Protein AF-A6WBW5-F1 (afdb_monomer_lite)

Radius of gyration: 18.45 Å; chains: 1; bounding box: 40×24×65 Å

Foldseek 3Di:
DDDDDDDDDPDDPPPPLPQDDPVNLLVLLVLLLVLLVVLLCLQVVVVHHSVLSVVLSVLSVCCNVVPDDLVSLLVSLVSQDDDDLVLPPVNPPDPDDDDPSSVVNNVSSVVSNVSSVVSNRCSDDDD

Secondary structure (DSSP, 8-state):
-PPP----TTS-------PPPHHHHHHHHHHHHHHHHHHHHHHHHTTS--HHHHHHHHHHHHHHHH---HHHHHHHGGGSPPPPGGG-TTT--SS----HHHHHHHHHHHHHHHHHHHHHS------

Sequence (127 aa):
MPRWSPPGPDYPAAVTYQRYTARQRTEQLRTLADLSAQLEDLLSSQGHDGGHFGRYRQIVQALLAEGWDADDLQQLGPHLPALPVETNGKALDGPGAWTPWLEEVAATHRRAEDVALHLRAVGGVWP

Structure (mmCIF, N/CA/C/O backbone):
data_AF-A6WBW5-F1
#
_entry.id   AF-A6WBW5-F1
#
loop_
_atom_site.group_PDB
_atom_site.id
_atom_site.type_symbol
_atom_site.label_atom_id
_atom_site.label_alt_id
_atom_site.label_comp_id
_atom_site.label_asym_id
_atom_site.label_entity_id
_atom_site.label_seq_id
_atom_site.pdbx_PDB_ins_code
_atom_site.Cartn_x
_atom_site.Cartn_y
_atom_site.Cartn_z
_atom_site.occupancy
_atom_site.B_iso_or_equiv
_atom_site.auth_seq_id
_atom_site.auth_comp_id
_atom_site.auth_asym_id
_atom_site.auth_atom_id
_atom_site.pdbx_PDB_model_num
ATOM 1 N N . MET A 1 1 ? 7.538 -0.749 46.695 1.00 43.22 1 MET A N 1
ATOM 2 C CA . MET A 1 1 ? 7.283 -0.643 45.242 1.00 43.22 1 MET A CA 1
ATOM 3 C C . MET A 1 1 ? 8.101 0.523 44.706 1.00 43.22 1 MET A C 1
ATOM 5 O O . MET A 1 1 ? 7.918 1.619 45.226 1.00 43.22 1 MET A O 1
ATOM 9 N N . PRO A 1 2 ? 9.053 0.317 43.783 1.00 38.38 2 PRO A N 1
ATOM 10 C CA . PRO A 1 2 ? 9.865 1.416 43.272 1.00 38.38 2 PRO A CA 1
ATOM 11 C C . PRO A 1 2 ? 9.024 2.307 42.347 1.00 38.38 2 PRO A C 1
ATOM 13 O O . PRO A 1 2 ? 8.394 1.820 41.411 1.00 38.38 2 PRO A O 1
ATOM 16 N N . ARG A 1 3 ? 8.987 3.613 42.646 1.00 46.38 3 ARG A N 1
ATOM 17 C CA . ARG A 1 3 ? 8.419 4.646 41.769 1.00 46.38 3 ARG A CA 1
ATOM 18 C C . ARG A 1 3 ? 9.305 4.755 40.531 1.00 46.38 3 ARG A C 1
ATOM 20 O O . ARG A 1 3 ? 10.505 4.973 40.656 1.00 46.38 3 ARG A O 1
ATOM 27 N N . TRP A 1 4 ? 8.705 4.591 39.359 1.00 50.06 4 TRP A N 1
ATOM 28 C CA . TRP A 1 4 ? 9.363 4.844 38.085 1.00 50.06 4 TRP A CA 1
ATOM 29 C C . TRP A 1 4 ? 9.711 6.336 37.966 1.00 50.06 4 TRP A C 1
ATOM 31 O O . TRP A 1 4 ? 8.854 7.186 38.212 1.00 50.06 4 TRP A O 1
ATOM 41 N N . SER A 1 5 ? 10.957 6.632 37.594 1.00 43.53 5 SER A N 1
ATOM 42 C CA . SER A 1 5 ? 11.419 7.969 37.211 1.00 43.53 5 SER A CA 1
ATOM 43 C C . SER A 1 5 ? 11.713 7.963 35.711 1.00 43.53 5 SER A C 1
ATOM 45 O O . SER A 1 5 ? 12.372 7.028 35.247 1.00 43.53 5 SER A O 1
ATOM 47 N N . PRO A 1 6 ? 11.261 8.970 34.945 1.00 41.31 6 PRO A N 1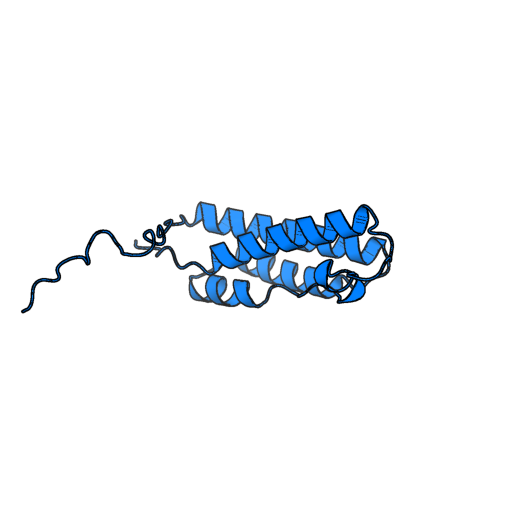
ATOM 48 C CA . PRO A 1 6 ? 11.600 9.058 33.534 1.00 41.31 6 PRO A CA 1
ATOM 49 C C . PRO A 1 6 ? 13.113 9.277 33.349 1.00 41.31 6 PRO A C 1
ATOM 51 O O . PRO A 1 6 ? 13.736 9.966 34.165 1.00 41.31 6 PRO A O 1
ATOM 54 N N . PRO A 1 7 ? 13.716 8.698 32.297 1.00 49.62 7 PRO A N 1
ATOM 55 C CA . PRO A 1 7 ? 15.119 8.918 31.970 1.00 49.62 7 PRO A CA 1
ATOM 56 C C . PRO A 1 7 ? 15.353 10.354 31.468 1.00 49.62 7 PRO A C 1
ATOM 58 O O . PRO A 1 7 ? 14.437 11.015 30.982 1.00 49.62 7 PRO A O 1
ATOM 61 N N . GLY A 1 8 ? 16.584 10.838 31.650 1.00 46.66 8 GLY A N 1
ATOM 62 C CA . GLY A 1 8 ? 17.000 12.223 31.412 1.00 46.66 8 GLY A CA 1
ATOM 63 C C . GLY A 1 8 ? 16.956 12.701 29.947 1.00 46.66 8 GLY A C 1
ATOM 64 O O . GLY A 1 8 ? 16.583 11.947 29.049 1.00 46.66 8 GLY A O 1
ATOM 65 N N . PRO A 1 9 ? 17.352 13.965 29.706 1.00 52.56 9 PRO A N 1
ATOM 66 C CA . PRO A 1 9 ? 17.113 14.706 28.459 1.00 52.56 9 PRO A CA 1
ATOM 67 C C . PRO A 1 9 ? 17.849 14.188 27.207 1.00 52.56 9 PRO A C 1
ATOM 69 O O . PRO A 1 9 ? 17.567 14.677 26.119 1.00 52.56 9 PRO A O 1
ATOM 72 N N . ASP A 1 10 ? 18.725 13.187 27.337 1.00 51.69 10 ASP A N 1
ATOM 73 C CA . ASP A 1 10 ? 19.460 12.562 26.223 1.00 51.69 10 ASP A CA 1
ATOM 74 C C . ASP A 1 10 ? 18.778 11.297 25.665 1.00 51.69 10 ASP A C 1
ATOM 76 O O . ASP A 1 10 ? 19.383 10.523 24.920 1.00 51.69 10 ASP A O 1
ATOM 80 N N . TYR A 1 11 ? 17.514 11.047 26.020 1.00 47.91 11 TYR A N 1
ATOM 81 C CA . TYR A 1 11 ? 16.742 9.985 25.378 1.00 47.91 11 TYR A CA 1
ATOM 82 C C . TYR A 1 11 ? 16.458 10.371 23.916 1.00 47.91 11 TYR A C 1
ATOM 84 O O . TYR A 1 11 ? 15.955 11.475 23.682 1.00 47.91 11 TYR A O 1
ATOM 92 N N . PRO A 1 12 ? 16.746 9.498 22.927 1.00 44.94 12 PRO A N 1
ATOM 93 C CA . PRO A 1 12 ? 16.419 9.775 21.534 1.00 44.94 12 PRO A CA 1
ATOM 94 C C . PRO A 1 12 ? 14.934 10.117 21.456 1.00 44.94 12 PRO A C 1
ATOM 96 O O . PRO A 1 12 ? 14.118 9.414 22.057 1.00 44.94 12 PRO A O 1
ATOM 99 N N . ALA A 1 13 ? 14.640 11.243 20.793 1.00 46.59 13 ALA A N 1
ATOM 100 C CA . ALA A 1 13 ? 13.332 11.882 20.711 1.00 46.59 13 ALA A CA 1
ATOM 101 C C . ALA A 1 13 ? 12.205 10.855 20.817 1.00 46.59 13 ALA A C 1
ATOM 103 O O . ALA A 1 13 ? 12.145 9.924 20.012 1.00 46.59 13 ALA A O 1
ATOM 104 N N . ALA A 1 14 ? 11.366 11.015 21.847 1.00 45.59 14 ALA A N 1
ATOM 105 C CA . ALA A 1 14 ? 10.225 10.158 22.110 1.00 45.59 14 ALA A CA 1
ATOM 106 C C . ALA A 1 14 ? 9.565 9.784 20.783 1.00 45.59 14 ALA A C 1
ATOM 108 O O . ALA A 1 14 ? 9.072 10.669 20.077 1.00 45.59 14 ALA A O 1
ATOM 109 N N . VAL A 1 15 ? 9.587 8.489 20.435 1.00 46.19 15 VAL A N 1
ATOM 110 C CA . VAL A 1 15 ? 8.744 7.961 19.363 1.00 46.19 15 VAL A CA 1
ATOM 111 C C . VAL A 1 15 ? 7.354 8.423 19.739 1.00 46.19 15 VAL A C 1
ATOM 113 O O . VAL A 1 15 ? 6.786 7.984 20.741 1.00 46.19 15 VAL A O 1
ATOM 116 N N . THR A 1 16 ? 6.874 9.440 19.035 1.00 45.91 16 THR A N 1
ATOM 117 C CA . THR A 1 16 ? 5.605 10.053 19.369 1.00 45.91 16 THR A CA 1
ATOM 118 C C . THR A 1 16 ? 4.601 8.989 18.984 1.00 45.91 16 THR A C 1
ATOM 120 O O . THR A 1 16 ? 4.409 8.724 17.800 1.00 45.91 16 THR A O 1
ATOM 123 N N . TYR A 1 17 ? 4.061 8.284 19.979 1.00 50.53 17 TYR A N 1
ATOM 124 C CA . TYR A 1 17 ? 3.023 7.289 19.762 1.00 50.53 17 TYR A CA 1
ATOM 125 C C . TYR A 1 17 ? 1.798 8.042 19.260 1.00 50.53 17 TYR A C 1
ATOM 127 O O . TYR A 1 17 ? 0.960 8.499 20.039 1.00 50.53 17 TYR A O 1
ATOM 135 N N . GLN A 1 18 ? 1.731 8.238 17.948 1.00 64.25 18 GLN A N 1
ATOM 136 C CA . GLN A 1 18 ? 0.570 8.811 17.310 1.00 64.25 18 GLN A CA 1
ATOM 137 C C . GLN A 1 18 ? -0.568 7.818 17.522 1.00 64.25 18 GLN A C 1
ATOM 139 O O . GLN A 1 18 ? -0.539 6.693 17.024 1.00 64.25 18 GLN A O 1
ATOM 144 N N . ARG A 1 19 ? -1.547 8.208 18.341 1.00 71.56 19 ARG A N 1
ATOM 145 C CA . ARG A 1 19 ? -2.771 7.430 18.508 1.00 71.56 19 ARG A CA 1
ATOM 146 C C . ARG A 1 19 ? -3.604 7.607 17.252 1.00 71.56 19 ARG A C 1
ATOM 148 O O . ARG A 1 19 ? -3.967 8.730 16.905 1.00 71.56 19 ARG A O 1
ATOM 155 N N . TYR A 1 20 ? -3.892 6.497 16.591 1.00 80.38 20 TYR A N 1
ATOM 156 C CA . TYR A 1 20 ? -4.749 6.474 15.419 1.00 80.38 20 TYR A CA 1
ATOM 157 C C . TYR A 1 20 ? -6.164 6.087 15.836 1.00 80.38 20 TYR A C 1
ATOM 159 O O . TYR A 1 20 ? -6.381 5.108 16.543 1.00 80.38 20 TYR A O 1
ATOM 167 N N . THR A 1 21 ? -7.136 6.867 15.385 1.00 86.81 21 THR A N 1
ATOM 168 C CA . THR A 1 21 ? -8.558 6.531 15.493 1.00 86.81 21 THR A CA 1
ATOM 169 C 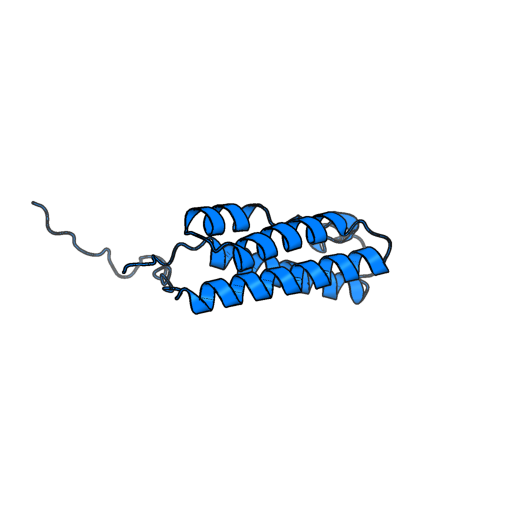C . THR A 1 21 ? -8.929 5.438 14.491 1.00 86.81 21 THR A C 1
ATOM 171 O O . THR A 1 21 ? -8.274 5.290 13.457 1.00 86.81 21 THR A O 1
ATOM 174 N N . ALA A 1 22 ? -10.037 4.730 14.733 1.00 87.12 22 ALA A N 1
ATOM 175 C CA . ALA A 1 22 ? -10.562 3.759 13.771 1.00 87.12 22 ALA A CA 1
ATOM 176 C C . ALA A 1 22 ? -10.809 4.380 12.386 1.00 87.12 22 ALA A C 1
ATOM 178 O O . ALA A 1 22 ? -10.482 3.784 11.366 1.00 87.12 22 ALA A O 1
ATOM 179 N N . ARG A 1 23 ? -11.287 5.631 12.338 1.00 90.62 23 ARG A N 1
ATOM 180 C CA . ARG A 1 23 ? -11.450 6.363 11.075 1.00 90.62 23 ARG A CA 1
ATOM 181 C C . ARG A 1 23 ? -10.124 6.522 10.328 1.00 90.62 23 ARG A C 1
ATOM 183 O O . ARG A 1 23 ? -10.072 6.234 9.140 1.00 90.62 23 ARG A O 1
ATOM 190 N N . GLN A 1 24 ? -9.064 6.938 11.021 1.00 91.00 24 GLN A N 1
ATOM 191 C CA . GLN A 1 24 ? -7.744 7.116 10.407 1.00 91.00 24 GLN A CA 1
ATOM 192 C C . GLN A 1 24 ? -7.159 5.793 9.907 1.00 91.00 24 GLN A C 1
ATOM 194 O O . GLN A 1 24 ? -6.543 5.765 8.849 1.00 91.00 24 GLN A O 1
ATOM 199 N N . ARG A 1 25 ? -7.378 4.686 10.625 1.00 90.38 25 ARG A N 1
ATOM 200 C CA . ARG A 1 25 ? -6.971 3.349 10.164 1.00 90.38 25 ARG A CA 1
ATOM 201 C C . ARG A 1 25 ? -7.718 2.920 8.909 1.00 90.38 25 ARG A C 1
ATOM 203 O O . ARG A 1 25 ? -7.095 2.471 7.955 1.00 90.38 25 ARG A O 1
ATOM 210 N N . THR A 1 26 ? -9.027 3.143 8.867 1.00 93.38 26 THR A N 1
ATOM 211 C CA . THR A 1 26 ? -9.832 2.902 7.666 1.00 93.38 26 THR A CA 1
ATOM 212 C C . THR A 1 26 ? -9.365 3.767 6.489 1.00 93.38 26 THR A C 1
ATOM 214 O O . THR A 1 26 ? -9.286 3.279 5.366 1.00 93.38 26 THR A O 1
ATOM 217 N N . GLU A 1 27 ? -9.012 5.035 6.722 1.00 94.75 27 GLU A N 1
ATOM 218 C CA . GLU A 1 27 ? -8.433 5.920 5.697 1.00 94.75 27 GLU A CA 1
ATOM 219 C C . GLU A 1 27 ? -7.065 5.419 5.206 1.00 94.75 27 GLU A C 1
ATOM 221 O O . GLU A 1 27 ? -6.812 5.418 4.001 1.00 94.75 27 GLU A O 1
ATOM 226 N N . GLN A 1 28 ? -6.207 4.932 6.105 1.00 93.44 28 GLN A N 1
ATOM 227 C CA . GLN A 1 28 ? -4.922 4.321 5.753 1.00 93.44 28 GLN A CA 1
ATOM 228 C C . GLN A 1 28 ? -5.104 3.049 4.917 1.00 93.44 28 GLN A C 1
ATOM 230 O O . GLN A 1 28 ? -4.456 2.913 3.884 1.00 93.44 28 GLN A O 1
ATOM 235 N N . LEU A 1 29 ? -6.021 2.154 5.299 1.00 94.62 29 LEU A N 1
ATOM 236 C CA . LEU A 1 29 ? -6.338 0.953 4.520 1.00 94.62 29 LEU A CA 1
ATOM 237 C C . LEU A 1 29 ? -6.861 1.306 3.121 1.00 94.62 29 LEU A C 1
ATOM 239 O O . LEU A 1 29 ? -6.402 0.739 2.136 1.00 94.62 29 LEU A O 1
ATOM 243 N N . ARG A 1 30 ? -7.768 2.285 3.002 1.00 97.00 30 ARG A N 1
ATOM 244 C CA . ARG A 1 30 ? -8.237 2.768 1.689 1.00 97.00 30 ARG A CA 1
ATOM 245 C C . ARG A 1 30 ? -7.090 3.306 0.843 1.00 97.00 30 ARG A C 1
ATOM 247 O O . ARG A 1 30 ? -6.933 2.890 -0.297 1.00 97.00 30 ARG A O 1
ATOM 254 N N . THR A 1 31 ? -6.252 4.154 1.437 1.00 96.50 31 THR A N 1
ATOM 255 C CA . THR A 1 31 ? -5.066 4.707 0.770 1.00 96.50 31 THR A CA 1
ATOM 256 C C . THR A 1 31 ? -4.155 3.591 0.262 1.00 96.50 31 THR A C 1
ATOM 258 O O . THR A 1 31 ? -3.660 3.649 -0.858 1.00 96.50 31 THR A O 1
ATOM 261 N N . LEU A 1 32 ? -3.960 2.542 1.058 1.00 95.06 32 LEU A N 1
ATOM 262 C CA . LEU A 1 32 ? -3.124 1.409 0.688 1.00 95.06 32 LEU A CA 1
ATOM 263 C C . LEU A 1 32 ? -3.735 0.562 -0.439 1.00 95.06 32 LEU A C 1
ATOM 265 O O . LEU A 1 32 ? -3.004 0.124 -1.328 1.00 95.06 32 LEU A O 1
ATOM 269 N N . ALA A 1 33 ? -5.058 0.370 -0.448 1.00 96.88 33 ALA A N 1
ATOM 270 C CA . ALA A 1 33 ? -5.763 -0.278 -1.555 1.00 96.88 33 ALA A CA 1
ATOM 271 C C . ALA A 1 33 ? -5.618 0.521 -2.862 1.00 96.88 33 ALA A C 1
ATOM 273 O O . ALA A 1 33 ? -5.328 -0.071 -3.903 1.00 96.88 33 ALA A O 1
ATOM 274 N N . ASP A 1 34 ? -5.758 1.847 -2.798 1.00 97.94 34 ASP A N 1
ATOM 275 C CA . ASP A 1 34 ? -5.635 2.738 -3.957 1.00 97.94 34 ASP A CA 1
ATOM 276 C C . ASP A 1 34 ? -4.203 2.762 -4.509 1.00 97.94 34 ASP A C 1
ATOM 278 O O . ASP A 1 34 ? -4.001 2.656 -5.717 1.00 97.94 34 ASP A O 1
ATOM 282 N N . LEU A 1 35 ? -3.195 2.852 -3.635 1.00 97.06 35 LEU A N 1
ATOM 283 C CA . LEU A 1 35 ? -1.785 2.795 -4.033 1.00 97.06 35 LEU A CA 1
ATOM 284 C C . LEU A 1 35 ? -1.416 1.432 -4.632 1.00 97.06 35 LEU A C 1
ATOM 286 O O . LEU A 1 35 ? -0.660 1.368 -5.596 1.00 97.06 35 LEU A O 1
ATOM 290 N N . SER A 1 36 ? -1.971 0.343 -4.096 1.00 97.12 36 SER A N 1
ATOM 291 C CA . SER A 1 36 ? -1.751 -1.001 -4.641 1.00 97.12 36 SER A CA 1
ATOM 292 C C . SER A 1 36 ? -2.389 -1.165 -6.022 1.00 97.12 36 SER A C 1
ATOM 294 O O . SER A 1 36 ? -1.772 -1.759 -6.899 1.00 97.12 36 SER A O 1
ATOM 296 N N . ALA A 1 37 ? -3.577 -0.591 -6.247 1.00 97.31 37 ALA A N 1
ATOM 297 C CA . ALA A 1 37 ? -4.187 -0.539 -7.577 1.00 97.31 37 ALA A CA 1
ATOM 298 C C . ALA A 1 37 ? -3.314 0.250 -8.566 1.00 97.31 37 ALA A C 1
ATOM 300 O O . ALA A 1 37 ? -3.041 -0.227 -9.660 1.00 97.31 37 ALA A O 1
ATOM 301 N N . GLN A 1 38 ? -2.815 1.421 -8.155 1.00 97.25 38 GLN A N 1
ATOM 302 C CA . GLN A 1 38 ? -1.924 2.231 -8.991 1.00 97.25 38 GLN A CA 1
ATOM 303 C C . GLN A 1 38 ? -0.640 1.479 -9.356 1.00 97.25 38 GLN A C 1
ATOM 305 O O .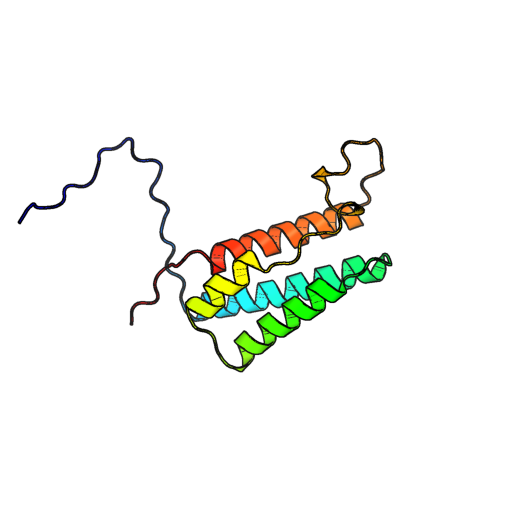 GLN A 1 38 ? -0.211 1.533 -10.502 1.00 97.25 38 GLN A O 1
ATOM 310 N N . LEU A 1 39 ? -0.035 0.747 -8.415 1.00 95.56 39 LEU A N 1
ATOM 311 C CA . LEU A 1 39 ? 1.158 -0.062 -8.688 1.00 95.56 39 LEU A CA 1
ATOM 312 C C . LEU A 1 39 ? 0.872 -1.228 -9.636 1.00 95.56 39 LEU A C 1
ATOM 314 O O . LEU A 1 39 ? 1.672 -1.485 -10.533 1.00 95.56 39 LEU A O 1
ATOM 318 N N . GLU A 1 40 ? -0.258 -1.914 -9.457 1.00 96.56 40 GLU A N 1
ATOM 319 C CA . GLU A 1 40 ? -0.712 -2.964 -10.371 1.00 96.56 40 GLU A CA 1
ATOM 320 C C . GLU A 1 40 ? -0.870 -2.421 -11.798 1.00 96.56 40 GLU A C 1
ATOM 322 O O . GLU A 1 40 ? -0.317 -3.004 -12.734 1.00 96.56 40 GLU A O 1
ATOM 327 N N . ASP A 1 41 ? -1.550 -1.284 -11.957 1.00 96.56 41 ASP A N 1
ATOM 328 C CA . ASP A 1 41 ? -1.793 -0.648 -13.253 1.00 96.56 41 ASP A CA 1
ATOM 329 C C . ASP A 1 41 ? -0.494 -0.144 -13.897 1.00 96.56 41 ASP A C 1
ATOM 331 O O . ASP A 1 41 ? -0.236 -0.421 -15.073 1.00 96.56 41 ASP A O 1
ATOM 335 N N . LEU A 1 42 ? 0.358 0.552 -13.134 1.00 94.44 42 LEU A N 1
ATOM 336 C CA . LEU A 1 42 ? 1.643 1.062 -13.617 1.00 94.44 42 LEU A CA 1
ATOM 337 C C . LEU A 1 42 ? 2.527 -0.081 -14.121 1.00 94.44 42 LEU A C 1
ATOM 339 O O . LEU A 1 42 ? 3.004 -0.016 -15.253 1.00 94.44 42 LEU A O 1
ATO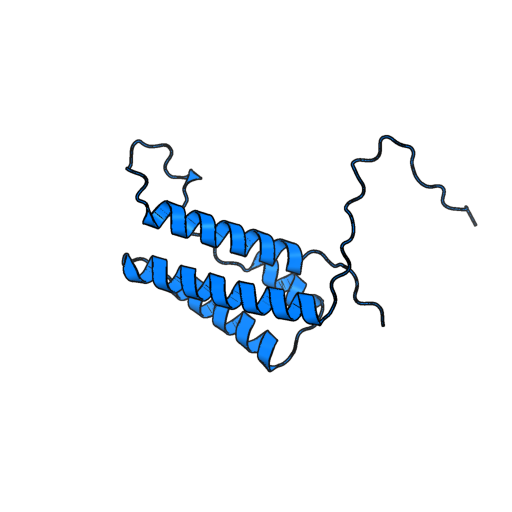M 343 N N . LEU A 1 43 ? 2.693 -1.150 -13.336 1.00 93.00 43 LEU A N 1
ATOM 344 C CA . LEU A 1 43 ? 3.509 -2.303 -13.724 1.00 93.00 43 LEU A CA 1
ATOM 345 C C . LEU A 1 43 ? 2.918 -3.035 -14.934 1.00 93.00 43 LEU A C 1
ATOM 347 O O . LEU A 1 43 ? 3.636 -3.304 -15.900 1.00 93.00 43 LEU A O 1
ATOM 351 N N . SER A 1 44 ? 1.606 -3.285 -14.925 1.00 94.12 44 SER A N 1
ATOM 352 C CA . SER A 1 44 ? 0.926 -3.997 -16.013 1.00 94.12 44 SER A CA 1
ATOM 353 C C . SER A 1 44 ? 0.979 -3.217 -17.329 1.00 94.12 44 SER A C 1
ATOM 355 O O . SER A 1 44 ? 1.188 -3.811 -18.386 1.00 94.12 44 SER A O 1
ATOM 357 N N . SER A 1 45 ? 0.865 -1.883 -17.283 1.00 94.31 45 SER A N 1
ATOM 358 C CA . SER A 1 45 ? 0.958 -1.019 -18.472 1.00 94.31 45 SER A CA 1
ATOM 359 C C . SER A 1 45 ? 2.326 -1.077 -19.160 1.00 94.31 45 SER A C 1
ATOM 361 O O . SER A 1 45 ? 2.426 -0.828 -20.361 1.00 94.31 45 SER A O 1
ATOM 363 N N . GLN A 1 46 ? 3.368 -1.431 -18.406 1.00 92.38 46 GLN A N 1
ATOM 364 C CA . GLN A 1 46 ? 4.742 -1.573 -18.883 1.00 92.38 46 GLN A CA 1
ATOM 365 C C . GLN A 1 46 ? 5.108 -3.036 -19.197 1.00 92.38 46 GLN A C 1
ATOM 367 O O . GLN A 1 46 ? 6.244 -3.319 -19.566 1.00 92.38 46 GLN A O 1
ATOM 372 N N . GLY A 1 47 ? 4.159 -3.974 -19.073 1.00 91.12 47 GLY A N 1
ATOM 373 C CA . GLY A 1 47 ? 4.376 -5.398 -19.343 1.00 91.12 47 GLY A CA 1
ATOM 374 C C . GLY A 1 47 ? 5.045 -6.175 -18.204 1.00 91.12 47 GLY A C 1
ATOM 375 O O . GLY A 1 47 ? 5.520 -7.286 -18.436 1.00 91.12 47 GLY A O 1
ATOM 376 N N . HIS A 1 48 ? 5.080 -5.619 -16.990 1.00 89.38 48 HIS A N 1
ATOM 377 C CA . HIS A 1 48 ? 5.561 -6.304 -15.788 1.00 89.38 48 HIS A CA 1
ATOM 378 C C . HIS A 1 48 ? 4.402 -6.958 -15.023 1.00 89.38 48 HIS A C 1
ATOM 380 O O . HIS A 1 48 ? 3.248 -6.543 -15.130 1.00 89.38 48 HIS A O 1
ATOM 386 N N . ASP A 1 49 ? 4.709 -7.975 -14.215 1.00 89.88 49 ASP A N 1
ATOM 387 C CA . ASP A 1 49 ? 3.711 -8.630 -13.365 1.00 89.88 49 ASP A CA 1
ATOM 388 C C . ASP A 1 49 ? 3.344 -7.749 -12.155 1.00 89.88 49 ASP A C 1
ATOM 390 O O . ASP A 1 49 ? 4.064 -7.687 -11.157 1.00 89.88 49 ASP A O 1
ATOM 394 N N . GLY A 1 50 ? 2.199 -7.068 -12.247 1.00 90.31 50 GLY A N 1
ATOM 395 C CA . GLY A 1 50 ? 1.586 -6.309 -11.153 1.00 90.31 50 GLY A CA 1
ATOM 396 C C . GLY A 1 50 ? 0.660 -7.133 -10.245 1.00 90.31 50 GLY A C 1
ATOM 397 O O . GLY A 1 50 ? 0.168 -6.614 -9.240 1.00 90.31 50 GLY A O 1
ATOM 398 N N . GLY A 1 51 ? 0.422 -8.418 -10.537 1.00 92.19 51 GLY A N 1
ATOM 399 C CA . GLY A 1 51 ? -0.628 -9.225 -9.899 1.00 92.19 51 GLY A CA 1
ATOM 400 C C . GLY A 1 51 ? -0.403 -9.505 -8.408 1.00 92.19 51 GLY A C 1
ATOM 401 O O . GLY A 1 51 ? -1.324 -9.890 -7.681 1.00 92.19 51 GLY A O 1
ATOM 402 N N . HIS A 1 52 ? 0.817 -9.301 -7.910 1.00 93.06 52 HIS A N 1
ATOM 403 C CA . HIS A 1 52 ? 1.101 -9.306 -6.475 1.00 93.06 52 HIS A CA 1
ATOM 404 C C . HIS A 1 52 ? 0.444 -8.120 -5.751 1.00 93.06 52 HIS A C 1
ATOM 406 O O . HIS A 1 52 ? -0.118 -8.310 -4.671 1.00 93.06 52 HIS A O 1
ATOM 412 N N . PHE A 1 53 ? 0.445 -6.929 -6.358 1.00 94.62 53 PHE A N 1
ATOM 413 C CA . PHE A 1 53 ? -0.241 -5.754 -5.816 1.00 94.62 53 PHE A CA 1
ATOM 414 C C . PHE A 1 53 ? -1.762 -5.881 -5.935 1.00 94.62 53 PHE A C 1
ATOM 416 O O . PHE A 1 53 ? -2.467 -5.528 -4.990 1.00 94.62 53 PHE A O 1
ATOM 423 N N . GLY A 1 54 ? -2.266 -6.499 -7.010 1.00 94.69 54 GLY A N 1
ATOM 424 C CA . GLY A 1 54 ? -3.689 -6.833 -7.145 1.00 94.69 54 GLY A CA 1
ATOM 425 C C . GLY A 1 54 ? -4.195 -7.764 -6.040 1.00 94.69 54 GLY A C 1
ATOM 426 O O . GLY A 1 54 ? -5.214 -7.497 -5.400 1.00 94.69 54 GLY A O 1
ATOM 427 N N . ARG A 1 55 ? -3.441 -8.827 -5.723 1.00 95.25 55 ARG A N 1
ATOM 428 C CA . ARG A 1 55 ? -3.751 -9.714 -4.584 1.00 95.25 55 ARG A CA 1
ATOM 429 C C . ARG A 1 55 ? -3.679 -8.991 -3.241 1.00 95.25 55 ARG A C 1
ATOM 431 O O . ARG A 1 55 ? -4.555 -9.177 -2.402 1.00 95.25 55 ARG A O 1
ATOM 438 N N . TYR A 1 56 ? -2.664 -8.154 -3.033 1.00 94.75 56 TYR A N 1
ATOM 439 C CA . TYR A 1 56 ? -2.538 -7.381 -1.797 1.00 94.75 56 TYR A CA 1
ATOM 440 C C . TYR A 1 56 ? -3.714 -6.411 -1.614 1.00 94.75 56 TYR A C 1
ATOM 442 O O . TYR A 1 56 ? -4.326 -6.375 -0.548 1.00 94.75 56 TYR A O 1
ATOM 450 N N . ARG A 1 57 ? -4.125 -5.715 -2.680 1.00 96.06 57 ARG A N 1
ATOM 451 C CA . ARG A 1 57 ? -5.341 -4.893 -2.702 1.00 96.06 57 ARG A CA 1
ATOM 452 C C . ARG A 1 57 ? -6.581 -5.692 -2.300 1.00 96.06 57 ARG A C 1
ATOM 454 O O . ARG A 1 57 ? -7.376 -5.185 -1.515 1.00 96.06 57 ARG A O 1
ATOM 461 N N . GLN A 1 58 ? -6.760 -6.913 -2.808 1.00 96.50 58 GLN A N 1
ATOM 462 C CA . GLN A 1 58 ? -7.909 -7.757 -2.448 1.00 96.50 58 GLN A CA 1
ATOM 463 C C . GLN A 1 58 ? -7.948 -8.063 -0.944 1.00 96.50 58 GLN A C 1
ATOM 465 O O . GLN A 1 58 ? -9.012 -7.963 -0.339 1.00 96.50 58 GLN A O 1
ATOM 470 N N . ILE A 1 59 ? -6.798 -8.356 -0.327 1.00 94.88 59 ILE A N 1
ATOM 471 C CA . ILE A 1 59 ? -6.692 -8.567 1.128 1.00 94.88 59 ILE A CA 1
ATOM 472 C C . ILE A 1 59 ? -7.106 -7.298 1.885 1.00 94.88 59 ILE A C 1
ATOM 474 O O . ILE A 1 59 ? -7.936 -7.352 2.789 1.00 94.88 59 ILE A O 1
ATOM 478 N N . VAL A 1 60 ? -6.584 -6.137 1.480 1.00 95.31 60 VAL A N 1
ATOM 479 C CA . VAL A 1 60 ? -6.932 -4.847 2.098 1.00 95.31 60 VAL A CA 1
ATOM 480 C C . VAL A 1 60 ? -8.427 -4.539 1.961 1.00 95.31 60 VAL A C 1
ATOM 482 O O . VAL A 1 60 ? -9.056 -4.046 2.896 1.00 95.31 60 VAL A O 1
ATOM 485 N N . GLN A 1 61 ? -9.018 -4.835 0.803 1.00 96.62 61 GLN A N 1
ATOM 486 C CA . GLN A 1 61 ? -10.446 -4.637 0.562 1.00 96.62 61 GLN A CA 1
ATOM 487 C C . GLN A 1 61 ? -11.319 -5.586 1.390 1.00 96.62 61 GLN A C 1
ATOM 489 O O . GLN A 1 61 ? -12.369 -5.154 1.863 1.00 96.62 61 GLN A O 1
ATOM 494 N N . ALA A 1 62 ? -10.883 -6.830 1.609 1.00 95.44 62 ALA A N 1
ATOM 495 C CA . ALA A 1 62 ? -11.572 -7.763 2.497 1.00 95.44 62 ALA A CA 1
ATOM 496 C C . ALA A 1 62 ? -11.611 -7.225 3.937 1.00 95.44 62 ALA A C 1
ATOM 498 O O . ALA A 1 62 ? -12.688 -7.116 4.512 1.00 95.44 62 ALA A O 1
ATOM 499 N N . LEU A 1 63 ? -10.481 -6.738 4.463 1.00 93.81 63 LEU A N 1
ATOM 500 C CA . LEU A 1 63 ? -10.418 -6.103 5.790 1.00 93.81 63 LEU A CA 1
ATOM 501 C C . LEU A 1 63 ? -11.289 -4.842 5.898 1.00 93.81 63 LEU A C 1
ATOM 503 O O . LEU A 1 63 ? -11.869 -4.545 6.940 1.00 93.81 63 LEU A O 1
ATOM 507 N N . LEU A 1 64 ? -11.415 -4.070 4.817 1.00 94.62 64 LEU A N 1
ATOM 508 C CA . LEU A 1 64 ? -12.325 -2.922 4.787 1.00 94.62 64 LEU A CA 1
ATOM 509 C C . LEU A 1 64 ? -13.805 -3.333 4.815 1.00 94.62 64 LEU A C 1
ATOM 511 O O . LEU A 1 64 ? -14.624 -2.566 5.321 1.00 94.62 64 LEU A O 1
ATOM 515 N N . ALA A 1 65 ? -14.150 -4.492 4.249 1.00 95.19 65 ALA A N 1
ATOM 516 C CA . ALA A 1 65 ? -15.522 -4.985 4.158 1.00 95.19 65 ALA A CA 1
ATOM 517 C C . ALA A 1 65 ? -15.962 -5.754 5.413 1.00 95.19 65 ALA A C 1
ATOM 519 O O . ALA A 1 65 ? -17.087 -5.578 5.878 1.00 95.19 65 ALA A O 1
ATOM 520 N N . GLU A 1 66 ? -15.079 -6.590 5.953 1.00 94.94 66 GLU A N 1
ATOM 521 C CA . GLU A 1 66 ? -15.344 -7.480 7.088 1.00 94.94 66 GLU A CA 1
ATOM 522 C C . GLU A 1 66 ? -15.050 -6.808 8.438 1.00 94.94 66 GLU A C 1
ATOM 524 O O . GLU A 1 66 ? -15.553 -7.238 9.477 1.00 94.94 66 GLU A O 1
ATOM 529 N N . GLY A 1 67 ? -14.301 -5.704 8.414 1.00 91.75 67 GLY A N 1
ATOM 530 C CA . GLY A 1 67 ? -13.704 -5.111 9.600 1.00 91.75 67 GLY A CA 1
ATOM 531 C C . GLY A 1 67 ? -12.285 -5.631 9.816 1.00 91.75 67 GLY A C 1
ATOM 532 O O . GLY A 1 67 ? -11.825 -6.554 9.149 1.00 91.75 67 GLY A O 1
ATOM 533 N N . TRP A 1 68 ? -11.576 -4.985 10.733 1.00 92.81 68 TRP A N 1
ATOM 534 C CA . TRP A 1 68 ? -10.181 -5.278 11.037 1.00 92.81 68 TRP A CA 1
ATOM 535 C C . TRP A 1 68 ? -9.937 -5.109 12.532 1.00 92.81 68 TRP A C 1
ATOM 537 O O . TRP A 1 68 ? -10.570 -4.269 13.186 1.00 92.81 68 TRP A O 1
ATOM 547 N N . ASP A 1 69 ? -8.992 -5.873 13.060 1.00 89.81 69 ASP A N 1
ATOM 548 C CA . ASP A 1 69 ? -8.461 -5.706 14.406 1.00 89.81 69 ASP A CA 1
ATOM 549 C C . ASP A 1 69 ? -6.982 -5.273 14.400 1.00 89.81 69 ASP A C 1
ATOM 551 O O . ASP A 1 69 ? -6.402 -4.925 13.370 1.00 89.81 69 ASP A O 1
ATOM 555 N N . ALA A 1 70 ? -6.372 -5.186 15.583 1.00 84.25 70 ALA A N 1
ATOM 556 C CA . ALA A 1 70 ? -4.981 -4.757 15.703 1.00 84.25 70 ALA A CA 1
ATOM 557 C C . ALA A 1 70 ? -3.987 -5.777 15.118 1.00 84.25 70 ALA A C 1
ATOM 559 O O . ALA A 1 70 ? -2.953 -5.364 14.583 1.00 84.25 70 ALA A O 1
ATOM 560 N N . ASP A 1 71 ? -4.299 -7.071 15.203 1.00 87.44 71 ASP A N 1
ATOM 561 C CA . ASP A 1 71 ? -3.443 -8.142 14.702 1.00 87.44 71 ASP A CA 1
ATOM 562 C C . ASP A 1 71 ? -3.479 -8.165 13.169 1.00 87.44 71 ASP A C 1
ATOM 564 O O . ASP A 1 71 ? -2.419 -8.267 12.545 1.00 87.44 71 ASP A O 1
ATOM 568 N N . ASP A 1 72 ? -4.648 -7.946 12.558 1.00 90.38 72 ASP A N 1
ATOM 569 C CA . ASP A 1 72 ? -4.802 -7.785 11.107 1.00 90.38 72 ASP A CA 1
ATOM 570 C C . ASP A 1 72 ? -3.905 -6.660 10.571 1.00 90.38 72 ASP A C 1
ATOM 572 O O . ASP A 1 72 ? -3.140 -6.845 9.620 1.00 90.38 72 ASP A O 1
ATOM 576 N N . LEU A 1 73 ? -3.945 -5.482 11.209 1.00 87.94 73 LEU A N 1
ATOM 577 C CA . LEU A 1 73 ? -3.134 -4.332 10.796 1.00 87.94 73 LEU A CA 1
ATOM 578 C C . LEU A 1 73 ? -1.632 -4.580 10.981 1.00 87.94 73 LEU A C 1
ATOM 580 O O . LEU A 1 73 ? -0.818 -4.129 10.168 1.00 87.94 73 LEU A O 1
ATOM 584 N N . GLN A 1 74 ? -1.254 -5.300 12.039 1.00 85.75 74 GLN A N 1
ATOM 585 C CA . GLN A 1 74 ? 0.136 -5.656 12.304 1.00 85.75 74 GLN A CA 1
ATOM 586 C C . GLN A 1 74 ? 0.669 -6.666 11.280 1.00 85.75 74 GLN A C 1
ATOM 588 O O . GLN A 1 74 ? 1.834 -6.563 10.882 1.00 85.75 74 GLN A O 1
ATOM 593 N N . GLN A 1 75 ? -0.167 -7.612 10.843 1.00 86.44 75 GLN A N 1
ATOM 594 C CA . GLN A 1 75 ? 0.175 -8.581 9.804 1.00 86.44 75 GLN A CA 1
ATOM 595 C C . GLN A 1 75 ? 0.188 -7.952 8.413 1.00 86.44 75 GLN A C 1
ATOM 597 O O . GLN A 1 75 ? 0.989 -8.346 7.579 1.00 86.44 75 GLN A O 1
ATOM 602 N N . LEU A 1 76 ? -0.621 -6.931 8.145 1.00 84.56 76 LEU A N 1
ATOM 603 C CA . LEU A 1 76 ? -0.676 -6.330 6.816 1.00 84.56 76 LEU A CA 1
ATOM 604 C C . LEU A 1 76 ? 0.636 -5.634 6.407 1.00 84.56 76 LEU A C 1
ATOM 606 O O . LEU A 1 76 ? 1.067 -5.729 5.255 1.00 84.56 76 LEU A O 1
ATOM 610 N N . GLY A 1 77 ? 1.274 -4.932 7.350 1.00 74.00 77 GLY A N 1
ATOM 611 C CA . GLY A 1 77 ? 2.437 -4.079 7.083 1.00 74.00 77 GLY A CA 1
ATOM 612 C C . GLY A 1 77 ? 3.637 -4.811 6.452 1.00 74.00 77 GLY A C 1
ATOM 613 O O . GLY A 1 77 ? 4.122 -4.380 5.409 1.00 74.00 77 GLY A O 1
ATOM 614 N N . PRO A 1 78 ? 4.116 -5.931 7.028 1.00 77.94 78 PRO A N 1
ATOM 615 C CA . PRO A 1 78 ? 5.221 -6.717 6.468 1.00 77.94 78 PRO A CA 1
ATOM 616 C C . PRO A 1 78 ? 4.919 -7.405 5.128 1.00 77.94 78 PRO A C 1
ATOM 618 O O . PRO A 1 78 ? 5.847 -7.869 4.472 1.00 77.94 78 PRO A O 1
ATOM 621 N N . HIS A 1 79 ? 3.644 -7.514 4.745 1.00 84.25 79 HIS A N 1
ATOM 622 C CA . HIS A 1 79 ? 3.205 -8.260 3.564 1.00 84.25 79 HIS A CA 1
ATOM 623 C C . HIS A 1 79 ? 3.074 -7.399 2.301 1.00 84.25 79 HIS A C 1
ATOM 625 O O . HIS A 1 79 ? 2.647 -7.917 1.267 1.00 84.25 79 HIS A O 1
ATOM 631 N N . LEU A 1 80 ? 3.438 -6.112 2.358 1.00 87.62 80 LEU A N 1
ATOM 632 C CA . LEU A 1 80 ? 3.491 -5.280 1.159 1.00 87.62 80 LEU A CA 1
ATOM 633 C C . LEU A 1 80 ? 4.464 -5.911 0.140 1.00 87.62 80 LEU A C 1
ATOM 635 O O . LEU A 1 80 ? 5.619 -6.172 0.493 1.00 87.62 80 LEU A O 1
ATOM 639 N N . PRO A 1 81 ? 4.038 -6.161 -1.113 1.00 89.69 81 PRO A N 1
ATOM 640 C CA . PRO A 1 81 ? 4.915 -6.743 -2.118 1.00 89.69 81 PRO A CA 1
ATOM 641 C C . PRO A 1 81 ? 6.143 -5.864 -2.384 1.00 89.69 81 PRO A C 1
ATOM 643 O O . PRO A 1 81 ? 6.042 -4.641 -2.511 1.00 89.69 81 PRO A O 1
ATOM 646 N N . ALA A 1 82 ? 7.311 -6.497 -2.491 1.00 88.50 82 ALA A N 1
ATOM 647 C CA . ALA A 1 82 ? 8.512 -5.825 -2.971 1.00 88.50 82 ALA A CA 1
ATOM 648 C C . ALA A 1 82 ? 8.368 -5.495 -4.463 1.00 88.50 82 ALA A C 1
ATOM 650 O O . ALA A 1 82 ? 7.748 -6.249 -5.216 1.00 88.50 82 ALA A O 1
ATOM 651 N N . LEU A 1 83 ? 8.973 -4.388 -4.892 1.00 85.25 83 LEU A N 1
ATOM 652 C CA . LEU A 1 83 ? 9.090 -4.088 -6.314 1.00 85.25 83 LEU A CA 1
ATOM 653 C C . LEU A 1 83 ? 9.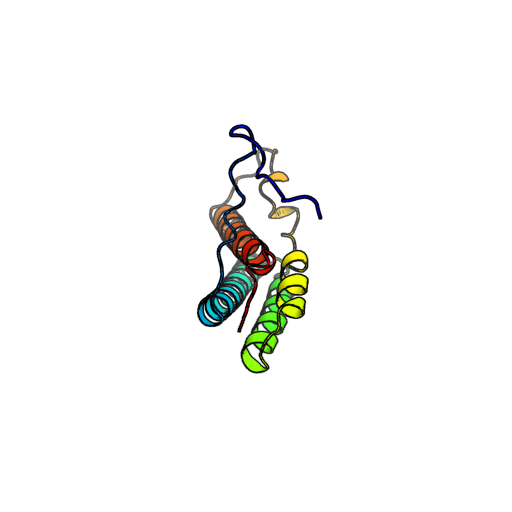964 -5.134 -7.025 1.00 85.25 83 LEU A C 1
ATOM 655 O O . LEU A 1 83 ? 10.961 -5.585 -6.444 1.00 85.25 83 LEU A O 1
ATOM 659 N N . PRO A 1 84 ? 9.650 -5.477 -8.288 1.00 79.00 84 PRO A N 1
ATOM 660 C CA . PRO A 1 84 ? 10.570 -6.204 -9.154 1.00 79.00 84 PRO A CA 1
ATOM 661 C C . PRO A 1 84 ? 11.954 -5.544 -9.169 1.00 79.00 84 PRO A C 1
ATOM 663 O O . PRO A 1 84 ? 12.057 -4.313 -9.156 1.00 79.00 84 PRO A O 1
ATOM 666 N N . VAL A 1 85 ? 13.021 -6.348 -9.197 1.00 75.56 85 VAL A N 1
ATOM 667 C CA . VAL A 1 85 ? 14.410 -5.859 -9.083 1.00 75.56 85 VAL A CA 1
ATOM 668 C C . VAL A 1 85 ? 14.724 -4.839 -10.175 1.00 75.56 85 VAL A C 1
ATOM 670 O O . VAL A 1 85 ? 15.353 -3.823 -9.904 1.00 75.56 85 VAL A O 1
ATOM 673 N N . GLU A 1 86 ? 14.215 -5.065 -11.381 1.00 68.44 86 GLU A N 1
ATOM 674 C CA . GLU A 1 86 ? 14.358 -4.187 -12.540 1.00 68.44 86 GLU A CA 1
ATOM 675 C C . GLU A 1 86 ? 13.646 -2.831 -12.397 1.00 68.44 86 GLU A C 1
ATOM 677 O O . GLU A 1 86 ? 13.986 -1.884 -13.101 1.00 68.44 86 GLU A O 1
ATOM 682 N N . THR A 1 87 ? 12.695 -2.718 -11.466 1.00 69.88 87 THR A N 1
ATOM 683 C CA . THR A 1 87 ? 11.987 -1.466 -11.140 1.00 69.88 87 THR A CA 1
ATOM 684 C C . THR A 1 87 ? 12.475 -0.822 -9.841 1.00 69.88 87 THR A C 1
ATOM 686 O O . THR A 1 87 ? 12.045 0.272 -9.474 1.00 69.88 87 THR A O 1
ATOM 689 N N . ASN A 1 88 ? 13.388 -1.486 -9.127 1.00 66.31 88 ASN A N 1
ATOM 690 C CA . ASN A 1 88 ? 13.945 -0.980 -7.888 1.00 66.31 88 ASN A CA 1
ATOM 691 C C . ASN A 1 88 ? 15.053 0.030 -8.205 1.00 66.31 88 ASN A C 1
ATOM 693 O O . ASN A 1 88 ? 16.143 -0.345 -8.630 1.00 66.31 88 ASN A O 1
ATOM 697 N N . GLY A 1 89 ? 14.799 1.313 -7.940 1.00 59.03 89 GLY A N 1
ATOM 698 C CA . GLY A 1 89 ? 15.757 2.397 -8.192 1.00 59.03 89 GLY A CA 1
ATOM 699 C C . GLY A 1 89 ? 17.131 2.214 -7.531 1.00 59.03 89 GLY A C 1
ATOM 700 O O . GLY A 1 89 ? 18.103 2.789 -8.001 1.00 59.03 89 GLY A O 1
ATOM 701 N N . LYS A 1 90 ? 17.250 1.381 -6.483 1.00 57.34 90 LYS A N 1
ATOM 702 C CA . LYS A 1 90 ? 18.545 1.029 -5.864 1.00 57.34 90 LYS A CA 1
ATOM 703 C C . LYS A 1 90 ? 19.345 -0.025 -6.639 1.00 57.34 90 LYS A C 1
ATOM 705 O O . LYS A 1 90 ? 20.536 -0.165 -6.404 1.00 57.34 90 LYS A O 1
ATOM 710 N N . ALA A 1 91 ? 18.704 -0.804 -7.508 1.00 52.62 91 ALA A N 1
ATOM 711 C CA . ALA A 1 91 ? 19.364 -1.805 -8.350 1.00 52.62 91 ALA A CA 1
ATOM 712 C C . ALA A 1 91 ? 19.876 -1.212 -9.678 1.00 52.62 91 ALA A C 1
ATOM 714 O O . ALA A 1 91 ? 20.593 -1.883 -10.418 1.00 52.62 91 ALA A O 1
ATOM 715 N N . LEU A 1 92 ? 19.528 0.047 -9.967 1.00 53.84 92 LEU A N 1
ATOM 716 C CA . LEU A 1 92 ? 19.838 0.759 -11.206 1.00 53.84 92 LEU A CA 1
ATOM 717 C C . LEU A 1 92 ? 21.043 1.711 -11.069 1.00 53.84 92 LEU A C 1
ATOM 719 O O . LEU A 1 92 ? 21.117 2.704 -11.778 1.00 53.84 92 LEU A O 1
ATOM 723 N N . ASP A 1 93 ? 22.039 1.389 -10.233 1.00 53.62 93 ASP A N 1
ATOM 724 C CA . ASP A 1 93 ? 23.322 2.128 -10.158 1.00 53.62 93 ASP A CA 1
ATOM 725 C C . ASP A 1 93 ? 24.179 2.021 -11.451 1.00 53.62 93 ASP A C 1
ATOM 727 O O . ASP A 1 93 ? 25.304 2.521 -11.522 1.00 53.62 93 ASP A O 1
ATOM 731 N N . GLY A 1 94 ? 23.665 1.370 -12.499 1.00 56.22 94 GLY A N 1
ATOM 732 C CA . GLY A 1 94 ? 24.211 1.431 -13.854 1.00 56.22 94 GLY A CA 1
ATOM 733 C C . GLY A 1 94 ? 23.563 2.555 -14.676 1.00 56.22 94 GLY A C 1
ATOM 734 O O . GLY A 1 94 ? 22.447 2.958 -14.378 1.00 56.22 94 GLY A O 1
ATOM 735 N N . PRO A 1 95 ? 24.195 3.038 -15.761 1.00 46.66 95 PRO A N 1
ATOM 736 C CA . PRO A 1 95 ? 23.689 4.118 -16.626 1.00 46.66 95 PRO A CA 1
ATOM 737 C C . PRO A 1 95 ? 22.439 3.744 -17.461 1.00 46.66 95 PRO A C 1
ATOM 739 O O . PRO A 1 95 ? 22.269 4.213 -18.587 1.00 46.66 95 PRO A O 1
ATOM 742 N N . GLY A 1 96 ? 21.563 2.881 -16.943 1.00 57.06 96 GLY A N 1
ATOM 743 C CA . GLY A 1 96 ? 20.231 2.651 -17.482 1.00 57.06 96 GLY A CA 1
ATOM 744 C C . GLY A 1 96 ? 19.367 3.881 -17.228 1.00 57.06 96 GLY A C 1
ATOM 745 O O . GLY A 1 96 ? 19.295 4.379 -16.109 1.00 57.06 96 GLY A O 1
ATOM 746 N N . ALA A 1 97 ? 18.753 4.407 -18.285 1.00 62.22 97 ALA A N 1
ATOM 747 C CA . ALA A 1 97 ? 17.946 5.615 -18.213 1.00 62.22 97 ALA A CA 1
ATOM 748 C C . ALA A 1 97 ? 16.770 5.416 -17.248 1.00 62.22 97 ALA A C 1
ATOM 750 O O . ALA A 1 97 ? 15.868 4.624 -17.523 1.00 62.22 97 ALA A O 1
ATOM 751 N N . TRP A 1 98 ? 16.773 6.159 -16.141 1.00 73.00 98 TRP A N 1
ATOM 752 C CA . TRP A 1 98 ? 15.594 6.317 -15.301 1.00 73.00 98 TRP A CA 1
ATOM 753 C C . TRP A 1 98 ? 14.498 6.930 -16.170 1.00 73.00 98 TRP A C 1
ATOM 755 O O . TRP A 1 98 ? 14.613 8.057 -16.654 1.00 73.00 98 TRP A O 1
ATOM 765 N N . THR A 1 99 ? 13.472 6.145 -16.463 1.00 81.06 99 THR A N 1
ATOM 766 C CA . THR A 1 99 ? 12.310 6.622 -17.201 1.00 81.06 99 THR A CA 1
ATOM 767 C C . THR A 1 99 ? 11.334 7.272 -16.219 1.00 81.06 99 THR A C 1
ATOM 769 O O . THR A 1 99 ? 11.262 6.850 -15.062 1.00 81.06 99 THR A O 1
ATOM 772 N N . PRO A 1 100 ? 10.524 8.254 -16.654 1.00 86.19 100 PRO A N 1
ATOM 773 C CA . PRO A 1 100 ? 9.535 8.892 -15.781 1.00 86.19 100 PRO A CA 1
ATOM 774 C C . PRO A 1 100 ? 8.591 7.902 -15.077 1.00 86.19 100 PRO A C 1
ATOM 776 O O . PRO A 1 100 ? 8.236 8.096 -13.920 1.00 86.19 100 PRO A O 1
ATOM 779 N N . TRP A 1 101 ? 8.230 6.798 -15.740 1.00 86.88 101 TRP A N 1
ATOM 780 C CA . TRP A 1 101 ? 7.351 5.786 -15.148 1.00 86.88 101 TRP A CA 1
ATOM 781 C C . TRP A 1 101 ? 8.020 5.006 -14.001 1.00 86.88 101 TRP A C 1
ATOM 783 O O . TRP A 1 101 ? 7.345 4.628 -13.047 1.00 86.88 101 TRP A O 1
ATOM 793 N N . LEU A 1 102 ? 9.345 4.795 -14.046 1.00 87.31 102 LEU A N 1
ATOM 794 C CA . LEU A 1 102 ? 10.091 4.151 -12.957 1.00 87.31 102 LEU A CA 1
ATOM 795 C C . LEU A 1 102 ? 10.152 5.045 -11.712 1.00 87.31 102 LEU A C 1
ATOM 797 O O . LEU A 1 102 ? 10.083 4.547 -10.589 1.00 87.31 102 LEU A O 1
ATOM 801 N N . GLU A 1 103 ? 10.255 6.364 -11.895 1.00 85.69 103 GLU A N 1
ATOM 802 C CA . GLU A 1 103 ? 10.149 7.327 -10.791 1.00 85.69 103 GLU A CA 1
ATOM 803 C C . GLU A 1 103 ? 8.759 7.280 -10.148 1.00 85.69 103 GLU A C 1
ATOM 805 O O . GLU A 1 103 ? 8.645 7.277 -8.921 1.00 85.69 103 GLU A O 1
ATOM 810 N N . GLU A 1 104 ? 7.708 7.182 -10.964 1.00 90.88 104 GLU A N 1
ATOM 811 C CA . GLU A 1 104 ? 6.326 7.091 -10.494 1.00 90.88 104 GLU A CA 1
ATOM 812 C C . GLU A 1 104 ? 6.069 5.796 -9.707 1.00 90.88 104 GLU A C 1
ATOM 814 O O . GLU A 1 104 ? 5.507 5.849 -8.609 1.00 90.88 104 GLU A O 1
ATOM 819 N N . VAL A 1 105 ? 6.558 4.648 -10.193 1.00 91.44 105 VAL A N 1
ATOM 820 C CA . VAL A 1 105 ? 6.489 3.361 -9.476 1.00 91.44 105 VAL A CA 1
ATOM 821 C C . VAL A 1 105 ? 7.214 3.447 -8.133 1.00 91.44 105 VAL A C 1
ATOM 823 O O . VAL A 1 105 ? 6.634 3.110 -7.099 1.00 91.44 105 VAL A O 1
ATOM 826 N N . ALA A 1 106 ? 8.449 3.955 -8.111 1.00 88.38 106 ALA A N 1
ATOM 827 C CA . ALA A 1 106 ? 9.227 4.083 -6.881 1.00 88.38 106 ALA A CA 1
ATOM 828 C C . ALA A 1 106 ? 8.575 5.045 -5.871 1.00 88.38 106 ALA A C 1
ATOM 830 O O . ALA A 1 106 ? 8.523 4.754 -4.674 1.00 88.38 106 ALA A O 1
ATOM 831 N N . ALA A 1 107 ? 8.046 6.181 -6.334 1.00 90.31 107 ALA A N 1
ATOM 832 C CA . ALA A 1 107 ? 7.363 7.149 -5.480 1.00 90.31 107 ALA A CA 1
ATOM 833 C C . ALA A 1 107 ? 6.062 6.581 -4.893 1.00 90.31 107 ALA A C 1
ATOM 835 O O . ALA A 1 107 ? 5.780 6.776 -3.707 1.00 90.31 107 ALA A O 1
ATOM 836 N N . THR A 1 108 ? 5.289 5.858 -5.703 1.00 94.25 108 THR A N 1
ATOM 837 C CA . THR A 1 108 ? 4.029 5.225 -5.289 1.00 94.25 108 THR A CA 1
ATOM 838 C C . THR A 1 108 ? 4.287 4.103 -4.292 1.00 94.25 108 THR A C 1
ATOM 840 O O . THR A 1 108 ? 3.653 4.053 -3.237 1.00 94.25 108 THR A O 1
ATOM 843 N N . HIS A 1 109 ? 5.279 3.255 -4.567 1.00 93.75 109 HIS A N 1
ATOM 844 C CA . HIS A 1 109 ? 5.677 2.171 -3.673 1.00 93.75 109 HIS A CA 1
ATOM 845 C C . HIS A 1 109 ? 6.187 2.694 -2.332 1.00 93.75 109 HIS A C 1
ATOM 847 O O . HIS A 1 109 ? 5.707 2.259 -1.291 1.00 93.75 109 HIS A O 1
ATOM 853 N N . ARG A 1 110 ? 7.037 3.726 -2.335 1.00 90.81 110 ARG A N 1
ATOM 854 C CA . ARG A 1 110 ? 7.512 4.366 -1.100 1.00 90.81 110 ARG A CA 1
ATOM 855 C C . ARG A 1 110 ? 6.372 4.938 -0.252 1.00 90.81 110 ARG A C 1
ATOM 857 O O . ARG A 1 110 ? 6.423 4.871 0.972 1.00 90.81 110 ARG A O 1
ATOM 864 N N . ARG A 1 111 ? 5.338 5.509 -0.881 1.00 93.94 111 ARG A N 1
ATOM 865 C CA . ARG A 1 111 ? 4.130 5.961 -0.165 1.00 93.94 111 ARG A CA 1
ATOM 866 C C . ARG A 1 111 ? 3.360 4.785 0.432 1.00 93.94 111 ARG A C 1
ATOM 868 O O . ARG A 1 111 ? 2.880 4.894 1.555 1.00 93.94 111 ARG A O 1
ATOM 875 N N . ALA A 1 112 ? 3.257 3.669 -0.288 1.00 93.44 112 ALA A N 1
ATOM 876 C CA . ALA A 1 112 ? 2.616 2.460 0.222 1.00 93.44 112 ALA A CA 1
ATOM 877 C C . ALA A 1 112 ? 3.389 1.874 1.416 1.00 93.44 112 ALA A C 1
ATOM 879 O O . ALA A 1 112 ? 2.770 1.523 2.418 1.00 93.44 112 ALA A O 1
ATOM 880 N N . GLU A 1 113 ? 4.724 1.845 1.351 1.00 90.94 113 GLU A N 1
ATOM 881 C CA . GLU A 1 113 ? 5.597 1.431 2.459 1.00 90.94 113 GLU A CA 1
ATOM 882 C C . GLU A 1 113 ? 5.388 2.294 3.707 1.00 90.94 113 GLU A C 1
ATOM 884 O O . GLU A 1 113 ? 5.260 1.763 4.809 1.00 90.94 113 GLU A O 1
ATOM 889 N N . ASP A 1 114 ? 5.311 3.615 3.543 1.00 90.69 114 ASP A N 1
ATOM 890 C CA . ASP A 1 114 ? 5.087 4.553 4.646 1.00 90.69 114 ASP A CA 1
ATOM 891 C C . ASP A 1 114 ? 3.725 4.318 5.324 1.00 90.69 114 ASP A C 1
ATOM 893 O O . ASP A 1 114 ? 3.632 4.188 6.548 1.00 90.69 114 ASP A O 1
ATOM 897 N N . VAL A 1 115 ? 2.661 4.143 4.531 1.00 91.69 115 VAL A N 1
ATOM 898 C CA . VAL A 1 115 ? 1.322 3.815 5.049 1.00 91.69 115 VAL A CA 1
ATOM 899 C C . VAL A 1 115 ? 1.317 2.455 5.755 1.00 91.69 115 VAL A C 1
ATOM 901 O O . VAL A 1 115 ? 0.776 2.340 6.857 1.00 91.69 115 VAL A O 1
ATOM 904 N N . ALA A 1 116 ? 1.950 1.435 5.171 1.00 89.44 116 ALA A N 1
ATOM 905 C CA . ALA A 1 116 ? 2.071 0.099 5.752 1.00 89.44 116 ALA A CA 1
ATOM 906 C C . ALA A 1 116 ? 2.853 0.111 7.082 1.00 89.44 116 ALA A C 1
ATOM 908 O O . ALA A 1 116 ? 2.454 -0.539 8.055 1.00 89.44 116 ALA A O 1
ATOM 909 N N . LEU A 1 117 ? 3.928 0.902 7.168 1.00 86.50 117 LEU A N 1
ATOM 910 C CA . LEU A 1 117 ? 4.691 1.118 8.398 1.00 86.50 117 LEU A CA 1
ATOM 911 C C . LEU A 1 117 ? 3.823 1.779 9.476 1.00 86.50 117 LEU A C 1
ATOM 913 O O . LEU A 1 117 ? 3.832 1.355 10.635 1.00 86.50 117 LEU A O 1
ATOM 917 N N . HIS A 1 118 ? 3.043 2.791 9.100 1.00 86.19 118 HIS A N 1
ATOM 918 C CA . HIS A 1 118 ? 2.135 3.462 10.019 1.00 86.19 118 HIS A CA 1
ATOM 919 C C . HIS A 1 118 ? 1.000 2.557 10.498 1.00 86.19 118 HIS A C 1
ATOM 921 O O . HIS A 1 118 ? 0.637 2.645 11.672 1.00 86.19 118 HIS A O 1
ATOM 927 N N . LEU A 1 119 ? 0.473 1.669 9.650 1.00 83.81 119 LEU A N 1
ATOM 928 C CA . LEU A 1 119 ? -0.497 0.641 10.044 1.00 83.81 119 LEU A CA 1
ATOM 929 C C . LEU A 1 119 ? 0.081 -0.309 11.099 1.00 83.81 119 LEU A C 1
ATOM 931 O O . LEU A 1 119 ? -0.582 -0.572 12.101 1.00 83.81 119 LEU A O 1
ATOM 935 N N . ARG A 1 120 ? 1.348 -0.716 10.943 1.00 77.44 120 ARG A N 1
ATOM 936 C CA . ARG A 1 120 ? 2.064 -1.546 11.924 1.00 77.44 120 ARG A CA 1
ATOM 937 C C . ARG A 1 120 ? 2.330 -0.828 13.248 1.00 77.44 120 ARG A C 1
ATOM 939 O O . ARG A 1 120 ? 2.406 -1.474 14.292 1.00 77.44 120 ARG A O 1
ATOM 946 N N . ALA A 1 121 ? 2.533 0.488 13.229 1.00 72.00 121 ALA A N 1
ATOM 947 C CA . ALA A 1 121 ? 2.802 1.251 14.440 1.00 72.00 121 ALA A CA 1
ATOM 948 C C . ALA A 1 121 ? 1.564 1.225 15.352 1.00 72.00 121 ALA A C 1
ATOM 950 O O . ALA A 1 121 ? 0.602 1.956 15.121 1.00 72.00 121 ALA A O 1
ATOM 951 N N . VAL A 1 122 ? 1.582 0.372 16.382 1.00 59.81 122 VAL A N 1
ATOM 952 C CA . VAL A 1 122 ? 0.496 0.183 17.355 1.00 59.81 122 VAL A CA 1
ATOM 953 C C . VAL A 1 122 ? 0.333 1.444 18.217 1.00 59.81 122 VAL A C 1
ATOM 955 O O . VAL A 1 122 ? 0.811 1.538 19.344 1.00 59.81 122 VAL A O 1
ATOM 958 N N . GLY A 1 123 ? -0.341 2.459 17.681 1.00 48.38 123 GLY A N 1
ATOM 959 C CA . GLY A 1 123 ? -0.954 3.517 18.473 1.00 48.38 123 GLY A CA 1
ATOM 960 C C . GLY A 1 123 ? -2.226 2.949 19.085 1.00 48.38 123 GLY A C 1
ATOM 961 O O . GLY A 1 123 ? -3.245 2.916 18.405 1.00 48.38 123 GLY A O 1
ATOM 962 N N . GLY A 1 124 ? -2.125 2.434 20.315 1.00 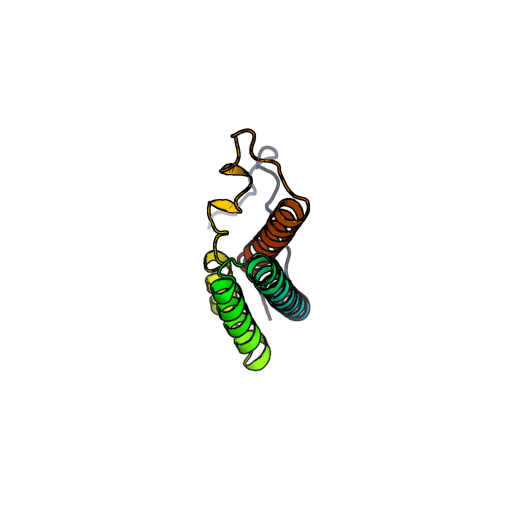41.62 124 GLY A N 1
ATOM 963 C CA . GLY A 1 124 ? -3.168 1.648 20.977 1.00 41.62 124 GLY A CA 1
ATOM 964 C C . GLY A 1 124 ? -4.578 2.219 20.817 1.00 41.62 124 GLY A C 1
ATOM 965 O O . GLY A 1 124 ? -4.833 3.379 21.148 1.00 41.62 124 GLY A O 1
ATOM 966 N N . VAL A 1 125 ? -5.490 1.372 20.341 1.00 44.50 125 VAL A N 1
ATOM 967 C CA . VAL A 1 125 ? -6.927 1.570 20.519 1.00 44.50 125 VAL A CA 1
ATOM 968 C C . VAL A 1 125 ? -7.204 1.219 21.978 1.00 44.50 125 VAL A C 1
ATOM 970 O O . VAL A 1 125 ? -7.110 0.055 22.359 1.00 44.50 125 VAL A O 1
ATOM 973 N N . TRP A 1 126 ? -7.458 2.223 22.814 1.00 34.53 126 TRP A N 1
ATOM 974 C CA . TRP A 1 126 ? -8.062 1.992 24.124 1.00 34.53 126 TRP A CA 1
ATOM 975 C C . TRP A 1 126 ? -9.518 2.467 24.056 1.00 34.53 126 TRP A C 1
ATOM 977 O O . TRP A 1 126 ? -9.737 3.531 23.467 1.00 34.53 126 TRP A O 1
ATOM 987 N N . PRO A 1 127 ? -10.481 1.681 24.575 1.00 43.38 127 PRO A N 1
ATOM 988 C CA . PRO A 1 127 ? -11.899 2.041 24.606 1.00 43.38 127 PRO A CA 1
ATOM 989 C C . PRO A 1 127 ? -12.172 3.385 25.293 1.00 43.38 127 PRO A C 1
ATOM 991 O O . PRO A 1 127 ? -11.392 3.772 26.198 1.00 43.38 127 PRO A O 1
#

Organism: Kineococcus radiotolerans (strain ATCC BAA-149 / DSM 14245 / SRS30216) (NCBI:txid266940)

pLDDT: mean 78.99, std 18.98, range [34.53, 97.94]